Protein AF-A0A7Z8QLT8-F1 (afdb_monomer_lite)

pLDDT: mean 87.23, std 8.06, range [50.75, 94.0]

Sequence (71 aa):
MSVISAPVLELTKTASKTPVLAGDTLIYTLDYKNVGTDEATGVRLEDQLPGDVSFVSASGGGTLSGSVVSW

Foldseek 3Di:
DDDDQDWDKDWDKDWPDPPDDQPDDIDIDIDMDGPTNYDDPPDKDKDFADPSDDDDDDPPPWDDDPRITMD

Radius of gyration: 15.69 Å; chains: 1; bounding box: 41×24×42 Å

Secondary structure (DSSP, 8-state):
--------EEEEEEES-SS--TTPPP-EEEEEEE-SSS---S---EEE--TT------STT-EEETTEEE-

Structure (mmCIF, N/CA/C/O backbone):
data_AF-A0A7Z8QLT8-F1
#
_entry.id   AF-A0A7Z8QLT8-F1
#
loop_
_atom_site.group_PDB
_atom_site.id
_atom_site.type_symbol
_atom_site.label_atom_id
_atom_site.label_alt_id
_atom_site.label_comp_id
_atom_site.label_asym_id
_atom_site.label_entity_id
_atom_site.label_seq_id
_atom_site.pdbx_PDB_ins_code
_atom_site.Cartn_x
_atom_site.Cartn_y
_atom_site.Cartn_z
_atom_site.occupancy
_atom_site.B_iso_or_equiv
_atom_site.auth_seq_id
_atom_site.auth_comp_id
_atom_site.auth_asym_id
_atom_site.auth_atom_id
_atom_site.pdbx_PDB_model_num
ATOM 1 N N . MET A 1 1 ? 25.891 -12.548 -22.651 1.00 50.75 1 MET A N 1
ATOM 2 C CA . MET A 1 1 ? 25.494 -12.064 -21.315 1.00 50.75 1 MET A CA 1
ATOM 3 C C . MET A 1 1 ? 24.315 -11.140 -21.534 1.00 50.75 1 MET A C 1
ATOM 5 O O . MET A 1 1 ? 24.513 -10.055 -22.060 1.00 50.75 1 MET A O 1
ATOM 9 N N . SER A 1 2 ? 23.095 -11.617 -21.297 1.00 61.91 2 SER A N 1
ATOM 10 C CA . SER A 1 2 ? 21.903 -10.782 -21.456 1.00 61.91 2 SER A CA 1
ATOM 11 C C . SER A 1 2 ? 21.729 -9.988 -20.175 1.00 61.91 2 SER A C 1
ATOM 13 O O . SER A 1 2 ? 21.584 -10.576 -19.106 1.00 61.91 2 SER A O 1
ATOM 15 N N . VAL A 1 3 ? 21.791 -8.667 -20.275 1.00 60.62 3 VAL A N 1
ATOM 16 C CA . VAL A 1 3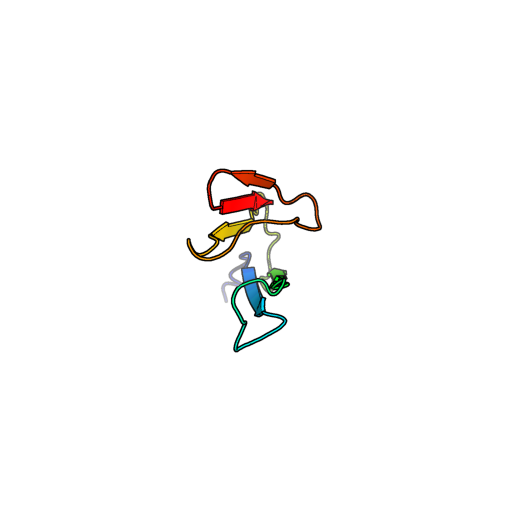 ? 21.361 -7.802 -19.182 1.00 60.62 3 VAL A CA 1
ATOM 17 C C . VAL A 1 3 ? 19.850 -7.709 -19.329 1.00 60.62 3 VAL A C 1
ATOM 19 O O . VAL A 1 3 ? 19.355 -7.167 -20.314 1.00 60.62 3 VAL A O 1
ATOM 22 N N . ILE A 1 4 ? 19.114 -8.343 -18.424 1.00 63.12 4 ILE A N 1
ATOM 23 C CA . ILE A 1 4 ? 17.660 -8.199 -18.371 1.00 63.12 4 ILE A CA 1
ATOM 24 C C . ILE A 1 4 ? 17.401 -6.813 -17.775 1.00 63.12 4 ILE A C 1
ATOM 26 O O . ILE A 1 4 ? 17.715 -6.574 -16.609 1.00 63.12 4 ILE A O 1
ATOM 30 N N . SER A 1 5 ? 16.931 -5.884 -18.608 1.00 76.25 5 SER A N 1
ATOM 31 C CA . SER A 1 5 ? 16.452 -4.574 -18.168 1.00 76.25 5 SER A CA 1
ATOM 32 C C . SER A 1 5 ? 14.963 -4.697 -17.897 1.00 76.25 5 S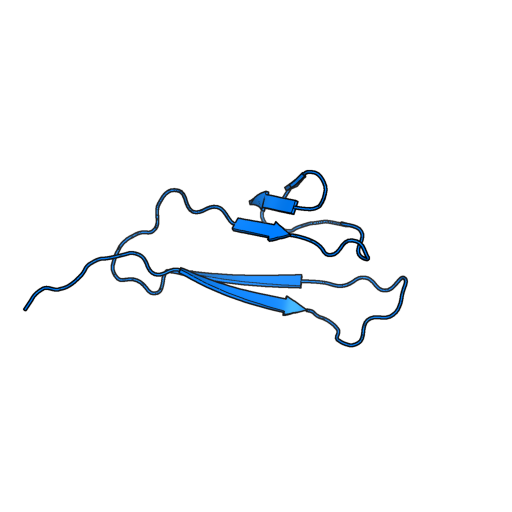ER A C 1
ATOM 34 O O . SER A 1 5 ? 14.210 -5.012 -18.816 1.00 76.25 5 SER A O 1
ATOM 36 N N . ALA A 1 6 ? 14.556 -4.557 -16.639 1.00 81.81 6 ALA A N 1
ATOM 37 C CA . ALA A 1 6 ? 13.153 -4.632 -16.251 1.00 81.81 6 ALA A CA 1
ATOM 38 C C . ALA A 1 6 ? 12.904 -3.815 -14.973 1.00 81.81 6 ALA A C 1
ATOM 40 O O . ALA A 1 6 ? 13.787 -3.764 -14.105 1.00 81.81 6 ALA A O 1
ATOM 41 N N . PRO A 1 7 ? 11.717 -3.202 -14.824 1.00 87.81 7 PRO A N 1
ATOM 42 C CA . PRO A 1 7 ? 11.321 -2.587 -13.569 1.00 87.81 7 PRO A CA 1
ATOM 43 C C . PRO A 1 7 ? 11.064 -3.676 -12.521 1.00 87.81 7 PRO A C 1
ATOM 45 O O . PRO A 1 7 ? 10.495 -4.729 -12.819 1.00 87.81 7 PRO A O 1
ATOM 48 N N . VAL A 1 8 ? 11.469 -3.420 -11.282 1.00 91.00 8 VAL A N 1
ATOM 49 C CA . VAL A 1 8 ? 11.237 -4.313 -10.140 1.00 91.00 8 VAL A CA 1
ATOM 50 C C . VAL A 1 8 ? 10.729 -3.445 -9.008 1.00 91.00 8 VAL A C 1
ATOM 52 O O . VAL A 1 8 ? 11.471 -2.625 -8.480 1.00 91.00 8 VAL A O 1
ATOM 55 N N . LEU A 1 9 ? 9.452 -3.591 -8.666 1.00 90.56 9 LEU A N 1
ATOM 56 C CA . LEU A 1 9 ? 8.813 -2.789 -7.632 1.00 90.56 9 LEU A CA 1
ATOM 57 C C . LEU A 1 9 ? 8.813 -3.538 -6.305 1.00 90.56 9 LEU A C 1
ATOM 59 O O . LEU A 1 9 ? 8.327 -4.663 -6.211 1.00 90.56 9 LEU A O 1
ATOM 63 N N . GLU A 1 10 ? 9.318 -2.875 -5.278 1.00 93.19 10 GLU A N 1
ATOM 64 C CA . GLU A 1 10 ? 9.193 -3.285 -3.889 1.00 93.19 10 GLU A CA 1
ATOM 65 C C . GLU A 1 10 ? 8.175 -2.379 -3.202 1.00 93.19 10 GLU A C 1
ATOM 67 O O . GLU A 1 10 ? 8.146 -1.171 -3.441 1.00 93.19 10 GLU A O 1
ATOM 72 N N . LEU A 1 11 ? 7.338 -2.973 -2.353 1.00 93.00 11 LEU A N 1
ATOM 73 C CA . LEU A 1 11 ? 6.354 -2.279 -1.534 1.00 93.00 11 LEU A C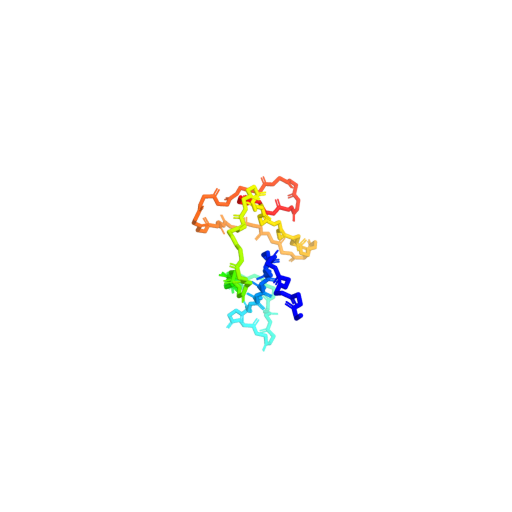A 1
ATOM 74 C C . LEU A 1 11 ? 6.403 -2.859 -0.126 1.00 93.00 11 LEU A C 1
ATOM 76 O O . LEU A 1 11 ? 6.228 -4.062 0.068 1.00 93.00 11 LEU A O 1
ATOM 80 N N . THR A 1 12 ? 6.579 -1.989 0.857 1.00 93.31 12 THR A N 1
ATOM 81 C CA . THR A 1 12 ? 6.503 -2.322 2.273 1.00 93.31 12 THR A CA 1
ATOM 82 C C . THR A 1 12 ? 5.379 -1.527 2.911 1.00 93.31 12 THR A C 1
ATOM 84 O O . THR A 1 12 ? 5.336 -0.302 2.829 1.00 93.31 12 THR A O 1
ATOM 87 N N . LYS A 1 13 ? 4.476 -2.229 3.594 1.00 90.44 13 LYS A N 1
ATOM 88 C CA . LYS A 1 13 ? 3.426 -1.621 4.410 1.00 90.44 13 LYS A CA 1
ATOM 89 C C . LYS A 1 13 ? 3.753 -1.829 5.878 1.00 90.44 13 LYS A C 1
ATOM 91 O O . LYS A 1 13 ? 3.914 -2.962 6.325 1.00 90.44 13 LYS A O 1
ATOM 96 N N . THR A 1 14 ? 3.815 -0.743 6.634 1.00 90.69 14 THR A N 1
ATOM 97 C CA . THR A 1 14 ? 4.033 -0.786 8.084 1.00 90.69 14 THR A CA 1
ATOM 98 C C . THR A 1 14 ? 2.882 -0.117 8.812 1.00 90.69 14 THR A C 1
ATOM 100 O O . THR A 1 14 ? 2.334 0.883 8.355 1.00 90.69 14 THR A O 1
ATOM 103 N N . ALA A 1 15 ? 2.480 -0.703 9.934 1.00 88.62 15 ALA A N 1
ATOM 104 C CA . ALA A 1 15 ? 1.447 -0.164 10.801 1.00 88.62 15 ALA A CA 1
ATOM 105 C C . ALA A 1 15 ? 2.107 0.555 11.980 1.00 88.62 15 ALA A C 1
ATOM 107 O O . ALA A 1 15 ? 3.064 0.043 12.559 1.00 88.62 15 ALA A O 1
ATOM 108 N N . SER A 1 16 ? 1.589 1.718 12.368 1.00 87.25 16 SER A N 1
ATOM 109 C CA . SER A 1 16 ? 2.136 2.487 13.490 1.00 87.25 16 SER A CA 1
ATOM 110 C C . SER A 1 16 ? 1.934 1.815 14.851 1.00 87.25 16 SER A C 1
ATOM 112 O O . SER A 1 16 ? 2.660 2.120 15.797 1.00 87.25 16 SER A O 1
ATOM 114 N N . LYS A 1 17 ? 0.950 0.914 14.967 1.00 82.25 17 LYS A N 1
ATOM 115 C CA . LYS A 1 17 ? 0.619 0.196 16.201 1.00 82.25 17 LYS A CA 1
ATOM 116 C C . LYS A 1 17 ? 0.157 -1.230 15.919 1.00 82.25 17 LYS A C 1
ATOM 118 O O . LYS A 1 17 ? -0.723 -1.455 15.092 1.00 82.25 17 LYS A O 1
ATOM 123 N N . THR A 1 18 ? 0.687 -2.163 16.701 1.00 79.38 18 THR A N 1
ATOM 124 C CA . THR A 1 18 ? 0.238 -3.558 16.800 1.00 79.38 18 THR A CA 1
ATOM 125 C C . THR A 1 18 ? 0.548 -4.064 18.216 1.00 79.38 18 THR A C 1
ATOM 127 O O . THR A 1 18 ? 1.733 -4.143 18.549 1.00 79.38 18 THR A O 1
ATOM 130 N N . PRO A 1 19 ? -0.448 -4.400 19.063 1.00 77.25 19 PRO A N 1
ATOM 131 C CA . PRO A 1 19 ? -1.892 -4.443 18.799 1.00 77.25 19 PRO A CA 1
ATOM 132 C C . PRO A 1 19 ? -2.536 -3.047 18.730 1.00 77.25 19 PRO A C 1
ATOM 134 O O . PRO A 1 19 ? -2.053 -2.099 19.345 1.00 77.25 19 PRO A O 1
ATOM 137 N N . VAL A 1 20 ? -3.638 -2.932 17.985 1.00 82.06 20 VAL A N 1
ATOM 138 C CA . VAL A 1 20 ? -4.489 -1.733 17.956 1.00 82.06 20 VAL A CA 1
ATOM 139 C C . VAL A 1 20 ? -5.777 -2.024 18.726 1.00 82.06 20 VAL A C 1
ATOM 141 O O . VAL A 1 20 ? -6.293 -3.140 18.664 1.00 82.06 20 VAL A O 1
ATOM 144 N N . LEU A 1 21 ? -6.277 -1.044 19.476 1.00 82.25 21 LEU A N 1
ATOM 145 C CA . LEU A 1 21 ? -7.557 -1.152 20.176 1.00 82.25 21 LEU A CA 1
ATOM 146 C C . LEU A 1 21 ? -8.682 -0.579 19.311 1.00 82.25 21 LEU A C 1
ATOM 148 O O . LEU A 1 21 ? -8.458 0.290 18.472 1.00 82.25 21 LEU A O 1
ATOM 152 N N . ALA A 1 22 ? -9.909 -1.054 19.520 1.00 79.44 22 ALA A N 1
ATOM 153 C CA . ALA A 1 22 ? -11.068 -0.497 18.834 1.00 79.44 22 ALA A CA 1
ATOM 154 C C . ALA A 1 22 ? -11.226 0.994 19.185 1.00 79.44 22 ALA A C 1
ATOM 156 O O . ALA A 1 22 ? -11.261 1.357 20.359 1.00 79.44 22 ALA A O 1
ATOM 157 N N . GLY A 1 23 ? -11.320 1.844 18.161 1.00 82.25 23 GLY A N 1
ATOM 158 C CA . GLY A 1 23 ? -11.408 3.301 18.308 1.00 82.25 23 GLY A CA 1
ATOM 159 C C . GLY A 1 23 ? -10.069 4.043 18.225 1.00 82.25 23 GLY A C 1
ATOM 160 O O . GLY A 1 23 ? -10.082 5.265 18.095 1.00 82.25 23 GLY A O 1
ATOM 161 N N . ASP A 1 24 ? -8.932 3.340 18.237 1.00 86.12 24 ASP A N 1
ATOM 162 C CA . ASP A 1 24 ? -7.627 3.957 17.982 1.00 86.12 24 ASP A CA 1
ATOM 163 C C . ASP A 1 24 ? -7.444 4.266 16.487 1.00 86.12 24 ASP A C 1
ATOM 165 O O . ASP A 1 24 ? -7.782 3.466 15.613 1.00 86.12 24 ASP A O 1
ATOM 169 N N . THR A 1 25 ? -6.813 5.404 16.186 1.00 86.00 25 THR A N 1
ATOM 170 C CA . THR A 1 25 ? -6.373 5.718 14.822 1.00 86.00 25 THR A CA 1
ATOM 171 C C . THR A 1 25 ? -5.121 4.918 14.479 1.00 86.00 25 THR A C 1
ATOM 173 O O . THR A 1 25 ? -4.063 5.102 15.090 1.00 86.00 25 THR A O 1
ATOM 176 N N . LEU A 1 26 ? -5.226 4.063 13.463 1.00 86.88 26 LEU A N 1
ATOM 177 C CA . LEU A 1 26 ? -4.097 3.341 12.891 1.00 86.88 26 LEU A CA 1
ATOM 178 C C . LEU A 1 26 ? -3.515 4.118 11.710 1.00 86.88 26 LEU A C 1
ATOM 180 O O . LEU A 1 26 ? -4.241 4.501 10.796 1.00 86.88 26 LEU A O 1
ATOM 184 N N . ILE A 1 27 ? -2.202 4.340 11.725 1.00 89.88 27 ILE A N 1
ATOM 185 C CA . ILE A 1 27 ? -1.496 4.998 10.624 1.00 89.88 27 ILE A CA 1
ATOM 186 C C . ILE A 1 27 ? -0.715 3.922 9.882 1.00 89.88 27 ILE A C 1
ATOM 188 O O . ILE A 1 27 ? 0.112 3.235 10.483 1.00 89.88 27 ILE A O 1
ATOM 192 N N . TYR A 1 28 ? -0.986 3.778 8.588 1.00 89.44 28 TYR A N 1
ATOM 193 C CA . TYR A 1 28 ? -0.219 2.910 7.707 1.00 89.44 28 TYR A CA 1
ATOM 194 C C . TYR A 1 28 ? 0.763 3.733 6.880 1.00 89.44 28 TYR A C 1
ATOM 196 O O . TYR A 1 28 ? 0.380 4.725 6.262 1.00 89.44 28 TYR A O 1
ATOM 204 N N . THR A 1 29 ? 2.015 3.289 6.844 1.00 91.44 29 THR A N 1
ATOM 205 C CA . THR A 1 29 ? 3.060 3.861 5.995 1.00 91.44 29 THR A CA 1
ATOM 206 C C . THR A 1 29 ? 3.362 2.876 4.876 1.00 91.44 29 THR A C 1
ATOM 208 O O . THR A 1 29 ? 3.758 1.738 5.142 1.00 91.44 29 THR A O 1
ATOM 211 N N . LEU A 1 30 ? 3.153 3.321 3.637 1.00 91.69 30 LEU A N 1
ATOM 212 C CA . LEU A 1 30 ? 3.489 2.596 2.415 1.00 91.69 30 LEU A CA 1
ATOM 213 C C . LEU A 1 30 ? 4.806 3.160 1.878 1.00 91.69 30 LEU A C 1
ATOM 215 O O . LEU A 1 30 ? 4.859 4.320 1.473 1.00 91.69 30 LEU A O 1
ATOM 219 N N . ASP A 1 31 ? 5.855 2.348 1.902 1.00 92.56 31 ASP A N 1
ATOM 220 C CA . ASP A 1 31 ? 7.154 2.656 1.310 1.00 92.56 31 ASP A CA 1
ATOM 221 C C . ASP A 1 31 ? 7.308 1.819 0.043 1.00 92.56 31 ASP A C 1
ATOM 223 O O . ASP A 1 31 ? 7.168 0.597 0.093 1.00 92.56 31 ASP A O 1
ATOM 227 N N . TYR A 1 32 ? 7.519 2.464 -1.100 1.00 91.75 32 TYR A N 1
ATOM 228 C CA . TYR A 1 32 ? 7.638 1.779 -2.380 1.00 91.75 32 TYR A CA 1
ATOM 229 C C . TYR A 1 32 ? 8.839 2.281 -3.165 1.00 91.75 32 TYR A C 1
ATOM 231 O O . TYR A 1 32 ? 9.191 3.462 -3.125 1.00 91.75 32 TYR A O 1
ATOM 239 N N . LYS A 1 33 ? 9.462 1.376 -3.918 1.00 92.94 33 LYS A N 1
ATOM 240 C CA . LYS A 1 33 ? 10.663 1.681 -4.689 1.00 92.94 33 LYS A CA 1
ATOM 241 C C . LYS A 1 33 ? 10.752 0.813 -5.932 1.00 92.94 33 LYS A C 1
ATOM 243 O O . LYS A 1 33 ? 10.527 -0.389 -5.872 1.00 92.94 33 LYS A O 1
ATOM 248 N N . ASN A 1 34 ? 11.163 1.413 -7.046 1.00 92.06 34 ASN A N 1
ATOM 249 C CA . ASN A 1 34 ? 11.675 0.654 -8.179 1.00 92.06 34 ASN A CA 1
ATOM 250 C C . ASN A 1 34 ? 13.160 0.344 -7.943 1.00 92.06 34 ASN A C 1
ATOM 252 O O . ASN A 1 34 ? 14.001 1.242 -7.987 1.00 92.06 34 ASN A O 1
ATOM 256 N N . VAL A 1 35 ? 13.468 -0.910 -7.636 1.00 92.19 35 VAL A N 1
ATOM 257 C CA . VAL A 1 35 ? 14.835 -1.442 -7.499 1.00 92.19 35 VAL A CA 1
ATOM 258 C C . VAL A 1 35 ? 15.330 -2.100 -8.789 1.00 92.19 35 VAL A C 1
ATOM 260 O O . VAL A 1 35 ? 16.443 -2.625 -8.829 1.00 92.19 35 VAL A O 1
ATOM 263 N N . GLY A 1 36 ? 14.500 -2.086 -9.833 1.00 89.00 36 GLY A N 1
ATOM 264 C CA . GLY A 1 36 ? 14.837 -2.588 -11.154 1.00 89.00 36 GLY A CA 1
ATOM 265 C C . GLY A 1 36 ? 15.824 -1.698 -11.897 1.00 89.00 36 GLY A C 1
ATOM 266 O O . GLY A 1 36 ? 16.221 -0.622 -11.451 1.00 89.00 36 GLY A O 1
ATOM 267 N N . THR A 1 37 ? 16.218 -2.179 -13.066 1.00 88.06 37 THR A N 1
ATOM 268 C CA . THR A 1 37 ? 17.175 -1.514 -13.959 1.0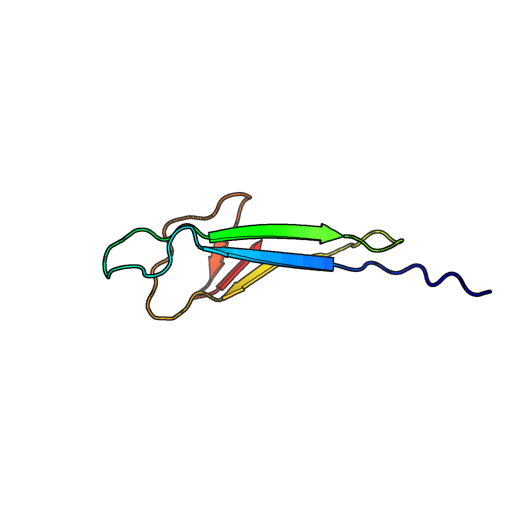0 88.06 37 THR A CA 1
ATOM 269 C C . THR A 1 37 ? 16.500 -0.658 -15.026 1.00 88.06 37 THR A C 1
ATOM 271 O O . THR A 1 37 ? 17.187 0.105 -15.699 1.00 88.06 37 THR A O 1
ATOM 274 N N . ASP A 1 38 ? 15.175 -0.763 -15.155 1.00 91.19 38 ASP A N 1
ATOM 275 C CA . ASP A 1 38 ? 14.359 -0.005 -16.104 1.00 91.19 38 ASP A CA 1
ATOM 276 C C . ASP A 1 38 ? 13.305 0.851 -15.389 1.00 91.19 38 ASP A C 1
ATOM 278 O O . ASP A 1 38 ? 12.939 0.571 -14.243 1.00 91.19 38 ASP A O 1
ATOM 282 N N . GLU A 1 39 ? 12.802 1.882 -16.062 1.00 88.25 39 GLU A N 1
ATOM 283 C CA . GLU A 1 39 ? 11.767 2.773 -15.536 1.00 88.25 39 GLU A CA 1
ATOM 284 C C . GLU A 1 39 ? 10.415 2.049 -15.417 1.00 88.25 39 GLU A C 1
ATOM 286 O O . GLU A 1 39 ? 9.939 1.398 -16.346 1.00 88.25 39 GLU A O 1
ATOM 291 N N . ALA A 1 40 ? 9.759 2.184 -14.262 1.00 88.81 40 ALA A N 1
ATOM 292 C CA . ALA A 1 40 ? 8.407 1.682 -14.065 1.00 88.81 40 ALA A CA 1
ATOM 293 C C . ALA A 1 40 ? 7.401 2.760 -14.490 1.00 88.81 40 ALA A C 1
ATOM 295 O O . ALA A 1 40 ? 7.264 3.783 -13.822 1.00 88.81 40 ALA A O 1
ATOM 296 N N . THR A 1 41 ? 6.683 2.529 -15.589 1.00 91.12 41 THR A N 1
ATOM 297 C CA . THR A 1 41 ? 5.635 3.437 -16.082 1.00 91.12 41 THR A CA 1
ATOM 298 C C . THR A 1 41 ? 4.244 2.874 -15.788 1.00 91.12 41 THR A C 1
ATOM 300 O O . TH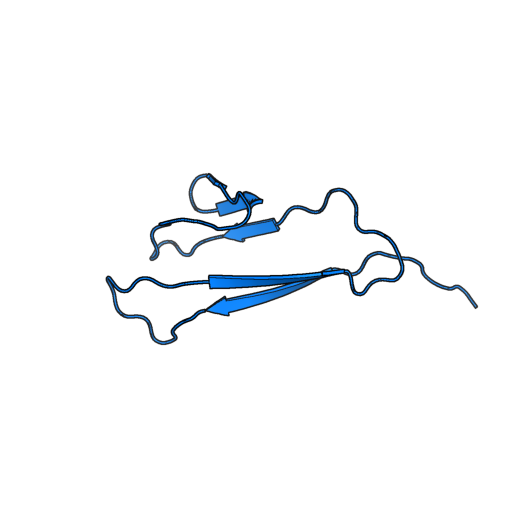R A 1 41 ? 4.055 1.661 -15.722 1.00 91.12 41 THR A O 1
ATOM 303 N N . GLY A 1 42 ? 3.258 3.752 -15.567 1.00 87.12 42 GLY A N 1
ATOM 304 C CA . GLY A 1 42 ? 1.877 3.333 -15.285 1.00 87.12 42 GLY A CA 1
ATOM 305 C C . GLY A 1 42 ? 1.691 2.602 -13.949 1.00 87.12 42 GLY A C 1
ATOM 306 O O . GLY A 1 42 ? 0.779 1.790 -13.816 1.00 87.12 42 GLY A O 1
ATOM 307 N N . VAL A 1 43 ? 2.561 2.862 -12.969 1.00 89.25 43 VAL A N 1
ATOM 308 C CA . VAL A 1 43 ? 2.463 2.266 -11.632 1.00 89.25 43 VAL A CA 1
ATOM 309 C C . VAL A 1 43 ? 1.240 2.819 -10.913 1.00 89.25 43 VAL A C 1
ATOM 311 O O . VAL A 1 43 ? 1.057 4.031 -10.844 1.00 89.25 43 VAL A O 1
ATOM 314 N N . ARG A 1 44 ? 0.430 1.920 -10.353 1.00 90.50 44 ARG A N 1
ATOM 315 C CA . ARG A 1 44 ? -0.708 2.249 -9.499 1.00 90.50 44 ARG A CA 1
ATOM 316 C C . ARG A 1 44 ? -0.550 1.531 -8.171 1.00 90.50 44 ARG A C 1
ATOM 318 O O . ARG A 1 44 ? -0.184 0.353 -8.156 1.00 90.50 44 ARG A O 1
ATOM 325 N N . LEU A 1 45 ? -0.831 2.228 -7.078 1.00 91.00 45 LEU A N 1
ATOM 326 C CA . LEU A 1 45 ? -0.822 1.631 -5.749 1.00 91.00 45 LEU A CA 1
ATOM 327 C C . LEU A 1 45 ? -2.265 1.396 -5.310 1.00 91.00 45 LEU A C 1
ATOM 329 O O . LEU A 1 45 ? -3.083 2.310 -5.371 1.00 91.00 45 LEU A O 1
ATOM 333 N N . GLU A 1 46 ? -2.579 0.180 -4.873 1.00 92.44 46 GLU A N 1
ATOM 334 C CA . GLU A 1 46 ? -3.889 -0.175 -4.331 1.00 92.44 46 GLU A CA 1
ATOM 335 C C . GLU A 1 46 ? -3.705 -0.827 -2.965 1.00 92.44 46 GLU A C 1
ATOM 337 O O . GLU A 1 46 ? -2.995 -1.823 -2.825 1.00 92.44 46 GLU A O 1
ATOM 342 N N . ASP A 1 47 ? -4.345 -0.253 -1.953 1.00 90.94 47 ASP A N 1
ATOM 343 C CA . ASP A 1 47 ? -4.323 -0.761 -0.593 1.00 90.94 47 ASP A CA 1
ATOM 344 C C . ASP A 1 47 ? -5.735 -1.137 -0.150 1.00 90.94 47 ASP A C 1
ATOM 346 O O . ASP A 1 47 ? -6.599 -0.276 0.040 1.00 90.94 47 ASP A O 1
ATOM 350 N N . GLN A 1 48 ? -5.973 -2.436 0.016 1.00 91.38 48 GLN A N 1
ATOM 351 C CA . GLN A 1 48 ? -7.244 -2.934 0.511 1.00 91.38 48 GLN A CA 1
ATOM 352 C C . GLN A 1 48 ? -7.280 -2.902 2.038 1.00 91.38 48 GLN A C 1
ATOM 354 O O . GLN A 1 48 ? -6.551 -3.620 2.729 1.00 91.38 48 GLN A O 1
ATOM 359 N N . LEU A 1 49 ? -8.176 -2.073 2.565 1.00 88.31 49 LEU A N 1
ATOM 360 C CA . LEU A 1 49 ? -8.407 -1.948 3.991 1.00 88.31 49 LEU A CA 1
ATOM 361 C C . LEU A 1 49 ? -9.229 -3.142 4.508 1.00 88.31 49 LEU A C 1
ATOM 363 O O . LEU A 1 49 ? -10.216 -3.529 3.872 1.00 88.31 49 LEU A O 1
ATOM 367 N N . PRO A 1 50 ? -8.858 -3.721 5.665 1.00 85.38 50 PRO A N 1
ATOM 368 C CA . PRO A 1 50 ? -9.695 -4.693 6.361 1.00 85.38 50 PRO A CA 1
ATOM 369 C C . PRO A 1 50 ? -11.087 -4.122 6.668 1.00 85.38 50 PRO A C 1
ATOM 371 O O . PRO A 1 50 ? -11.229 -2.926 6.906 1.00 85.38 50 PRO A O 1
ATOM 374 N N . GLY A 1 51 ? -12.112 -4.975 6.739 1.00 84.12 51 GLY A N 1
ATOM 375 C CA . GLY A 1 51 ? -13.483 -4.536 7.047 1.00 84.12 51 GLY A CA 1
ATOM 376 C C . GLY A 1 51 ? -13.660 -3.911 8.438 1.00 84.12 51 GLY A C 1
ATOM 377 O O . GLY A 1 51 ? -14.647 -3.223 8.674 1.00 84.12 51 GLY A O 1
ATOM 378 N N . ASP A 1 52 ? -12.691 -4.117 9.332 1.00 84.69 52 ASP A N 1
ATOM 379 C CA . ASP A 1 52 ? -12.725 -3.650 10.721 1.00 84.69 52 ASP A CA 1
ATOM 380 C C . ASP A 1 52 ? -12.102 -2.256 10.912 1.00 84.69 52 ASP A C 1
ATOM 382 O O . ASP A 1 52 ? -12.034 -1.758 12.038 1.00 84.69 52 ASP A O 1
ATOM 386 N N . VAL A 1 53 ? -11.624 -1.616 9.836 1.00 86.06 53 VAL A N 1
ATOM 387 C CA . VAL A 1 53 ? -11.065 -0.258 9.886 1.00 86.06 53 VAL A CA 1
ATOM 388 C C . VAL A 1 53 ? -11.876 0.705 9.025 1.00 86.06 53 VAL A C 1
ATOM 390 O O . VAL A 1 53 ? -12.358 0.361 7.948 1.00 86.06 53 VAL A O 1
ATOM 393 N N . SER A 1 54 ? -12.004 1.946 9.489 1.00 88.06 54 SER A N 1
ATOM 394 C CA . SER A 1 54 ? -12.569 3.044 8.710 1.00 88.06 54 SER A CA 1
ATOM 395 C C . SER A 1 54 ? -11.452 3.924 8.153 1.00 88.06 54 SER A C 1
ATOM 397 O O . SER A 1 54 ? -10.497 4.278 8.845 1.00 88.06 54 SER A O 1
ATOM 399 N N . PHE A 1 55 ? -11.564 4.283 6.876 1.00 89.56 55 PHE A N 1
ATOM 400 C CA . PHE A 1 55 ? -10.646 5.231 6.258 1.00 89.56 55 PHE A CA 1
ATOM 401 C C . PHE A 1 55 ? -10.872 6.632 6.826 1.00 89.56 55 PHE A C 1
ATOM 403 O O . PHE A 1 55 ? -11.991 7.143 6.807 1.00 89.56 55 PHE A O 1
ATOM 410 N N . VAL A 1 56 ? -9.795 7.260 7.294 1.00 90.75 56 VAL A N 1
ATOM 411 C CA . VAL A 1 56 ? -9.815 8.650 7.765 1.00 90.75 56 VAL A CA 1
ATOM 412 C C . VAL A 1 56 ? -9.256 9.571 6.687 1.00 90.75 56 VAL A C 1
ATOM 414 O O . VAL A 1 56 ? -9.909 10.525 6.273 1.00 90.75 56 VAL A O 1
ATOM 417 N N . SER A 1 57 ? -8.042 9.281 6.223 1.00 90.94 57 SER A N 1
ATOM 418 C CA . SER A 1 57 ? -7.358 10.039 5.182 1.00 90.94 57 SER A CA 1
ATOM 419 C C . SER A 1 57 ? -6.180 9.246 4.616 1.00 90.94 57 SER A C 1
ATOM 421 O O . SER A 1 57 ? -5.698 8.292 5.227 1.00 90.94 57 SER A O 1
ATOM 423 N N . ALA A 1 58 ? -5.702 9.671 3.447 1.00 91.06 58 ALA A N 1
ATOM 424 C CA . ALA A 1 58 ? -4.442 9.238 2.863 1.00 91.06 58 ALA A CA 1
ATOM 425 C C . ALA A 1 58 ? -3.618 10.465 2.465 1.00 91.06 58 ALA A C 1
ATOM 427 O O . ALA A 1 58 ? -4.153 11.476 2.007 1.00 91.06 58 ALA A O 1
ATOM 428 N N . SER A 1 59 ? -2.302 10.369 2.632 1.00 90.81 59 SER A N 1
ATOM 429 C CA . SER A 1 59 ? -1.354 11.311 2.039 1.00 90.81 59 SER A CA 1
ATOM 430 C C . SER A 1 59 ? -1.115 10.968 0.561 1.00 90.81 59 SER A C 1
ATOM 432 O O . SER A 1 59 ? -1.537 9.919 0.079 1.00 90.81 59 SER A O 1
ATOM 434 N N . GLY A 1 60 ? -0.466 11.863 -0.191 1.00 88.38 60 GLY A N 1
ATOM 435 C CA . GLY A 1 60 ? -0.052 11.583 -1.574 1.00 88.38 60 GLY A CA 1
ATOM 436 C C . GLY A 1 60 ? -1.182 11.526 -2.609 1.00 88.38 60 GLY A C 1
ATOM 437 O O . GLY A 1 60 ? -0.949 11.060 -3.714 1.00 88.38 60 GLY A O 1
ATOM 438 N N . GLY A 1 61 ? -2.391 11.990 -2.274 1.00 90.75 61 GLY A N 1
ATOM 439 C CA . GLY A 1 61 ? -3.535 12.002 -3.197 1.00 90.75 61 GLY A CA 1
ATOM 440 C C . GLY A 1 61 ? -4.354 10.709 -3.225 1.00 90.75 61 GLY A C 1
ATOM 441 O O . GLY A 1 61 ? -5.218 10.568 -4.085 1.00 90.75 61 GLY A O 1
ATOM 442 N N . GLY A 1 62 ? -4.115 9.790 -2.285 1.00 91.75 62 GLY A N 1
ATOM 443 C CA . GLY A 1 62 ? -4.853 8.533 -2.190 1.00 91.75 62 GLY A CA 1
ATOM 444 C C . GLY A 1 62 ? -6.347 8.758 -1.992 1.00 91.75 62 GLY A C 1
ATOM 445 O O . GLY A 1 62 ? -6.764 9.535 -1.128 1.00 91.75 62 GLY A O 1
ATOM 446 N N . THR A 1 63 ? -7.159 8.060 -2.778 1.00 93.12 63 THR A N 1
ATOM 447 C CA . THR A 1 63 ? -8.623 8.146 -2.719 1.00 93.12 63 THR A CA 1
ATOM 448 C C . THR A 1 63 ? -9.222 6.798 -2.358 1.00 93.12 63 THR A C 1
ATOM 450 O O . THR A 1 63 ? -8.811 5.768 -2.888 1.00 93.12 63 THR A O 1
ATOM 453 N N . LEU A 1 64 ? -10.190 6.796 -1.439 1.00 93.88 64 LEU A N 1
ATOM 454 C CA . LEU A 1 64 ? -10.929 5.591 -1.078 1.00 93.88 64 LEU A CA 1
ATOM 455 C C . LEU A 1 64 ? -12.058 5.339 -2.083 1.00 93.88 64 LEU A C 1
ATOM 457 O O . LEU A 1 64 ? -12.918 6.197 -2.283 1.00 93.88 64 LEU A O 1
ATOM 461 N N . SER A 1 65 ? -12.103 4.130 -2.633 1.00 94.00 65 SER A N 1
ATOM 462 C CA . SER A 1 65 ? -13.232 3.593 -3.386 1.00 94.00 65 SER A CA 1
ATOM 463 C C . SER A 1 65 ? -13.699 2.293 -2.731 1.00 94.00 65 SER A C 1
ATOM 465 O O . SER A 1 65 ? -13.011 1.270 -2.764 1.00 94.00 65 SER A O 1
ATOM 467 N N . GLY A 1 66 ? -14.853 2.340 -2.060 1.00 90.50 66 GLY A N 1
ATOM 468 C CA . GLY A 1 66 ? -15.336 1.231 -1.235 1.00 90.50 66 GLY A CA 1
ATOM 469 C C . GLY A 1 66 ? -14.406 0.977 -0.046 1.00 90.50 66 GLY A C 1
ATOM 470 O O . GLY A 1 66 ? -14.393 1.754 0.904 1.00 90.50 66 GLY A O 1
ATOM 471 N N . SER A 1 67 ? -13.622 -0.099 -0.118 1.00 89.94 67 SER A N 1
ATOM 472 C CA . SER A 1 67 ? -12.628 -0.486 0.899 1.00 89.94 67 SER A CA 1
ATOM 473 C C . SER A 1 67 ? -11.189 -0.449 0.372 1.00 89.94 67 SER A C 1
ATOM 475 O O . SER A 1 67 ? -10.284 -0.933 1.045 1.00 89.94 67 SER A O 1
ATOM 477 N N . VAL A 1 68 ? -10.965 0.086 -0.833 1.00 93.94 68 VAL A N 1
ATOM 478 C CA . VAL A 1 68 ? -9.643 0.148 -1.469 1.00 93.94 68 VAL A CA 1
ATOM 479 C C . VAL A 1 68 ? -9.205 1.600 -1.584 1.00 93.94 68 VAL A C 1
ATOM 481 O O . VAL A 1 68 ? -9.922 2.420 -2.156 1.00 93.94 68 VAL A O 1
ATOM 484 N N . VAL A 1 69 ? -8.035 1.924 -1.045 1.00 93.50 69 VAL A N 1
ATOM 485 C CA . VAL A 1 69 ? -7.382 3.218 -1.254 1.00 93.50 69 VAL A CA 1
ATOM 486 C C . VAL A 1 69 ? -6.473 3.095 -2.468 1.00 93.50 69 VAL A C 1
ATOM 488 O O . VAL A 1 69 ? -5.654 2.181 -2.516 1.00 93.50 69 VAL A O 1
ATOM 491 N N . SER A 1 70 ? -6.613 3.989 -3.446 1.00 93.38 70 SER A N 1
ATOM 492 C CA . SER A 1 70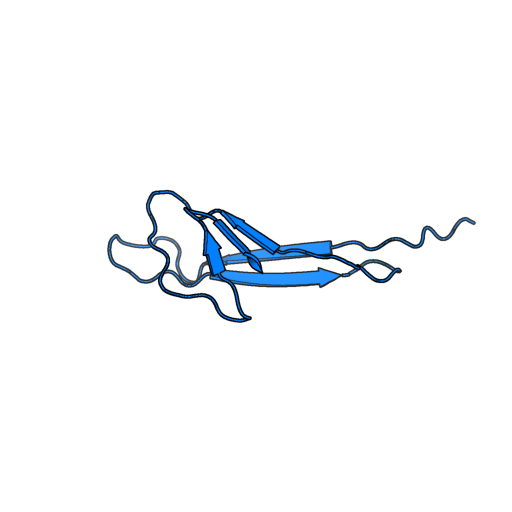 ? -5.755 3.991 -4.632 1.00 93.38 70 SER A CA 1
ATOM 493 C C . SER A 1 70 ? -5.060 5.320 -4.878 1.00 93.38 70 SER A C 1
ATOM 495 O O . SER A 1 70 ? -5.671 6.375 -4.670 1.00 93.38 70 SER A O 1
ATOM 497 N N . TRP A 1 71 ? -3.820 5.228 -5.359 1.00 93.06 71 TRP A N 1
ATOM 498 C CA . TRP A 1 71 ? -2.970 6.327 -5.818 1.00 93.06 71 TRP A CA 1
ATOM 499 C C . TRP A 1 71 ? -2.630 6.144 -7.292 1.00 93.06 71 TRP A C 1
ATOM 501 O O . TRP A 1 71 ? -2.332 4.986 -7.678 1.00 93.06 71 TRP A O 1
#